Protein AF-A0A7C1T0X4-F1 (afdb_monomer_lite)

Sequence (39 aa):
MRHTWRWFGPIDKVSVRDAAQAGAEGIVSALHHIATGEV

Structure (mmCIF, N/CA/C/O backbone):
data_AF-A0A7C1T0X4-F1
#
_entry.id   AF-A0A7C1T0X4-F1
#
loop_
_atom_site.group_PDB
_atom_site.id
_atom_site.type_symbol
_atom_site.label_atom_id
_atom_site.label_alt_id
_atom_site.label_comp_id
_atom_site.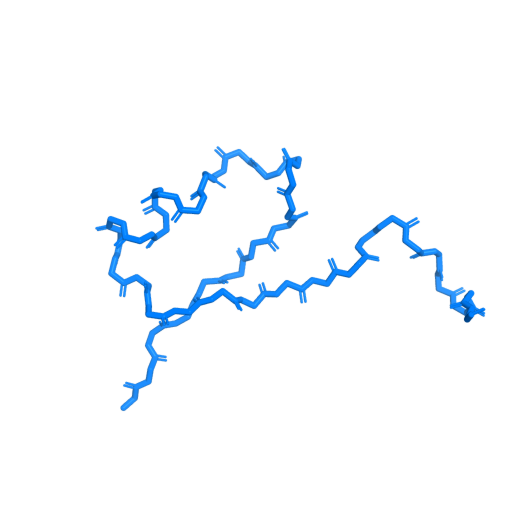label_asym_id
_atom_site.label_entity_id
_atom_site.label_seq_id
_atom_site.pdbx_PDB_ins_code
_atom_site.Cartn_x
_atom_site.Cartn_y
_atom_site.Cartn_z
_atom_site.occupancy
_atom_site.B_iso_or_equiv
_atom_site.auth_seq_id
_atom_site.auth_comp_id
_a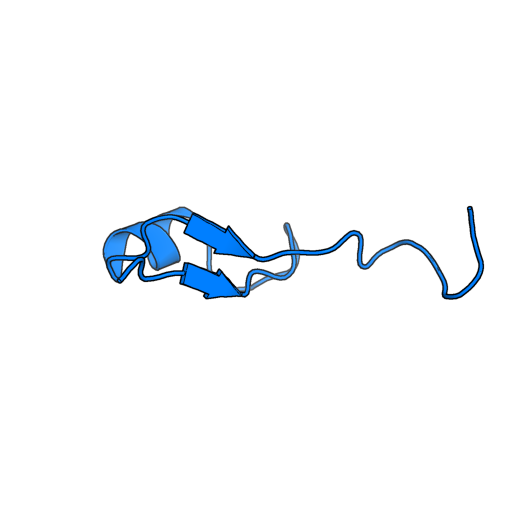tom_site.auth_asym_id
_atom_site.auth_atom_id
_atom_site.pdbx_PDB_model_num
ATOM 1 N N . MET A 1 1 ? -18.689 2.507 1.934 1.00 81.62 1 MET A N 1
ATOM 2 C CA . MET A 1 1 ? -17.355 3.019 1.538 1.00 81.62 1 MET A CA 1
ATOM 3 C C . MET A 1 1 ? -16.313 2.064 2.091 1.00 81.62 1 MET A C 1
ATOM 5 O O . MET A 1 1 ? -16.597 1.488 3.128 1.00 81.62 1 MET A O 1
ATOM 9 N N . ARG A 1 2 ? -15.177 1.864 1.409 1.00 92.44 2 ARG A N 1
ATOM 10 C CA . ARG A 1 2 ? -14.030 1.114 1.952 1.00 92.44 2 ARG A CA 1
ATOM 11 C C . ARG A 1 2 ? -12.882 2.087 2.171 1.00 92.44 2 ARG A C 1
ATOM 13 O O . ARG A 1 2 ? -12.505 2.778 1.223 1.00 92.44 2 ARG A O 1
ATOM 20 N N . HIS A 1 3 ? -12.344 2.147 3.381 1.00 97.00 3 HIS A N 1
ATOM 21 C CA . HIS A 1 3 ? -11.180 2.979 3.675 1.00 97.00 3 HIS A CA 1
ATOM 22 C C . HIS A 1 3 ? -9.906 2.262 3.221 1.00 97.00 3 HIS A C 1
ATOM 24 O O . HIS A 1 3 ? -9.631 1.146 3.650 1.00 97.00 3 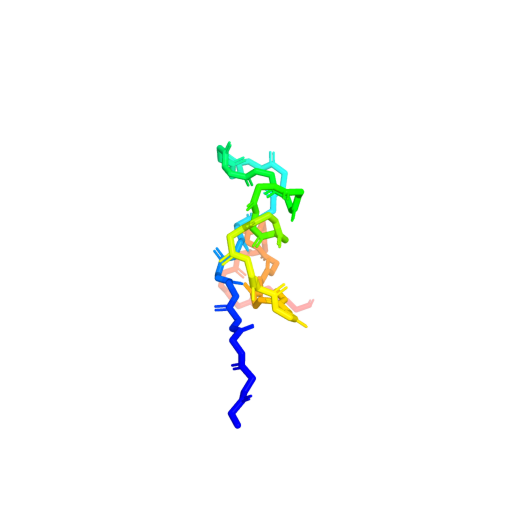HIS A O 1
ATOM 30 N N . THR A 1 4 ? -9.129 2.876 2.327 1.00 97.94 4 THR A N 1
ATOM 31 C CA . THR A 1 4 ? -7.915 2.264 1.762 1.00 97.94 4 THR A CA 1
ATOM 32 C C . THR A 1 4 ? -6.684 3.129 1.978 1.00 97.94 4 THR A C 1
ATOM 34 O O . THR A 1 4 ? -6.784 4.355 1.966 1.00 97.94 4 THR A O 1
ATOM 37 N N . TRP A 1 5 ? -5.519 2.492 2.095 1.00 98.25 5 TRP A N 1
ATOM 38 C CA . TRP A 1 5 ? -4.236 3.158 2.312 1.00 98.25 5 TRP A CA 1
ATOM 39 C C . TRP A 1 5 ? -3.294 2.980 1.123 1.00 98.25 5 TRP A C 1
ATOM 41 O O . TRP A 1 5 ? -3.128 1.867 0.623 1.00 98.25 5 TRP A O 1
ATOM 51 N N . ARG A 1 6 ? -2.642 4.061 0.681 1.00 98.31 6 ARG A N 1
ATOM 52 C CA . ARG A 1 6 ? -1.571 3.980 -0.320 1.00 98.31 6 ARG A CA 1
ATOM 53 C C . ARG A 1 6 ? -0.272 3.563 0.364 1.00 98.31 6 ARG A C 1
ATOM 55 O O . ARG A 1 6 ? 0.193 4.284 1.238 1.00 98.31 6 ARG A O 1
ATOM 62 N N . TRP A 1 7 ? 0.315 2.449 -0.055 1.00 98.50 7 TRP A N 1
ATOM 63 C CA . TRP A 1 7 ? 1.543 1.907 0.535 1.00 98.50 7 TRP A CA 1
ATOM 64 C C . TRP A 1 7 ? 2.590 1.635 -0.544 1.00 98.50 7 TRP A C 1
ATOM 66 O O . TRP A 1 7 ? 2.275 1.027 -1.568 1.00 98.50 7 TRP A O 1
ATOM 76 N N . PHE A 1 8 ? 3.830 2.073 -0.327 1.00 97.81 8 PHE A N 1
ATOM 77 C CA . PHE A 1 8 ? 4.895 2.042 -1.344 1.00 97.81 8 PHE A CA 1
ATOM 78 C C . PHE A 1 8 ? 5.765 0.778 -1.341 1.00 97.81 8 PHE A C 1
ATOM 80 O O . PHE A 1 8 ? 6.796 0.732 -2.013 1.00 97.81 8 PHE A O 1
ATOM 87 N N . GLY A 1 9 ? 5.372 -0.262 -0.611 1.00 96.44 9 GLY A N 1
ATOM 88 C CA . GLY A 1 9 ? 6.193 -1.461 -0.482 1.00 96.44 9 GLY A CA 1
ATOM 89 C C . GLY A 1 9 ? 7.099 -1.426 0.752 1.00 96.44 9 GLY A C 1
ATOM 90 O O . GLY A 1 9 ? 6.968 -0.546 1.602 1.00 96.44 9 GLY A O 1
ATOM 91 N N . PRO A 1 10 ? 8.065 -2.355 0.848 1.00 96.19 10 PRO A N 1
ATOM 92 C CA . PRO A 1 10 ? 8.969 -2.468 1.999 1.00 96.19 10 PRO A CA 1
ATOM 93 C C . PRO A 1 10 ? 9.820 -1.224 2.303 1.00 96.19 10 PRO A C 1
ATOM 95 O O . PRO A 1 10 ? 10.397 -1.138 3.381 1.00 96.19 10 PRO A O 1
ATOM 98 N N . ILE A 1 11 ? 9.924 -0.282 1.359 1.00 96.12 11 ILE A N 1
ATOM 99 C CA . ILE A 1 11 ? 10.643 0.988 1.539 1.00 96.12 11 ILE A CA 1
ATOM 100 C C . ILE A 1 11 ? 9.811 2.053 2.265 1.00 96.12 11 ILE A C 1
ATOM 102 O O . ILE A 1 11 ? 10.350 3.081 2.677 1.00 96.12 11 ILE A O 1
ATOM 106 N N . ASP A 1 12 ? 8.496 1.848 2.368 1.00 97.50 12 ASP A N 1
ATOM 107 C CA . ASP A 1 12 ? 7.601 2.774 3.046 1.00 97.50 12 ASP A CA 1
ATOM 108 C C . ASP A 1 12 ? 7.904 2.778 4.549 1.00 97.50 12 ASP A C 1
ATOM 110 O O . ASP A 1 12 ? 8.085 1.731 5.171 1.00 97.50 12 ASP A O 1
ATOM 114 N N . LYS A 1 13 ? 7.956 3.973 5.144 1.00 97.81 13 LYS A N 1
ATOM 115 C CA . LYS A 1 13 ? 8.181 4.135 6.588 1.00 97.81 13 LYS A CA 1
ATOM 116 C C . LYS A 1 13 ? 6.980 3.661 7.399 1.00 97.81 13 LYS A C 1
ATOM 118 O O . LYS A 1 13 ? 7.137 3.325 8.568 1.00 97.81 13 LYS A O 1
ATOM 123 N N . VAL A 1 14 ? 5.795 3.686 6.792 1.00 97.88 14 VAL A N 1
ATOM 124 C CA . VAL A 1 14 ? 4.559 3.201 7.397 1.00 97.88 14 VAL A CA 1
ATOM 125 C C . VAL A 1 14 ? 4.441 1.712 7.102 1.00 97.88 14 VAL A C 1
ATOM 127 O O . VAL A 1 14 ? 4.408 1.292 5.943 1.00 97.88 14 VAL A O 1
ATOM 130 N N . SER A 1 15 ? 4.366 0.892 8.147 1.00 98.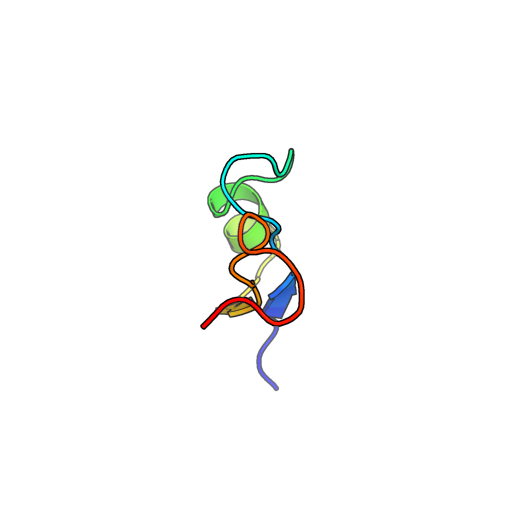00 15 SER A N 1
ATOM 131 C CA . SER A 1 15 ? 4.124 -0.538 7.979 1.00 98.00 15 SER A CA 1
ATOM 132 C C . SER A 1 15 ? 2.650 -0.808 7.653 1.00 98.00 15 SER A C 1
ATOM 134 O O . SER A 1 15 ? 1.756 -0.028 7.983 1.00 98.00 15 SER A O 1
ATOM 136 N N . VAL A 1 16 ? 2.358 -1.970 7.063 1.00 97.69 16 VAL A N 1
ATOM 137 C CA . VAL A 1 16 ? 0.965 -2.408 6.835 1.00 97.69 16 VAL A CA 1
ATOM 138 C C . VAL A 1 16 ? 0.191 -2.521 8.156 1.00 97.69 16 VAL A C 1
ATOM 140 O O . VAL A 1 16 ? -1.020 -2.308 8.189 1.00 97.69 16 VAL A O 1
ATOM 143 N N . ARG A 1 17 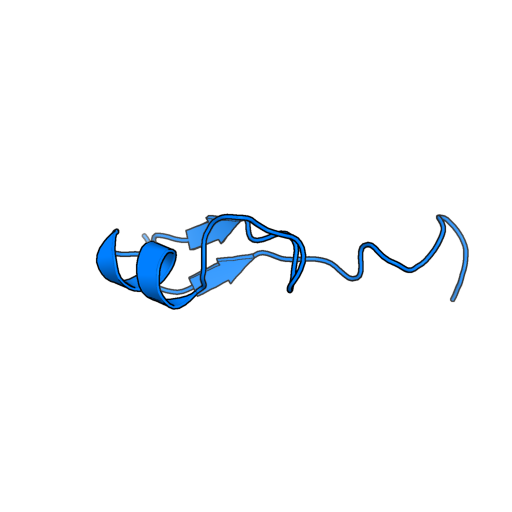? 0.887 -2.803 9.265 1.00 98.19 17 ARG A N 1
ATOM 144 C CA . ARG A 1 17 ? 0.285 -2.842 10.600 1.00 98.19 17 ARG A CA 1
ATOM 145 C C . ARG A 1 17 ? -0.158 -1.456 11.060 1.00 98.19 17 ARG A C 1
ATOM 147 O O . ARG A 1 17 ? -1.251 -1.345 11.606 1.00 98.19 17 ARG A O 1
ATOM 154 N N . ASP A 1 18 ? 0.644 -0.427 10.812 1.00 98.38 18 ASP A N 1
ATOM 155 C CA . ASP A 1 18 ? 0.292 0.954 11.159 1.00 98.38 18 ASP A CA 1
ATOM 156 C C . ASP A 1 18 ? -0.929 1.413 10.351 1.00 98.38 18 ASP A C 1
ATOM 158 O O . ASP A 1 18 ? -1.873 1.977 10.903 1.00 98.38 18 ASP A O 1
ATOM 162 N N . ALA A 1 19 ? -0.968 1.081 9.055 1.00 98.00 19 ALA A N 1
ATOM 163 C CA . ALA A 1 19 ? -2.126 1.351 8.202 1.00 98.00 19 ALA A CA 1
ATOM 164 C C . ALA A 1 19 ? -3.394 0.628 8.699 1.00 98.00 19 ALA A C 1
ATOM 166 O O . ALA A 1 19 ? -4.473 1.221 8.738 1.00 98.00 19 ALA A O 1
ATOM 167 N N . ALA A 1 20 ? -3.272 -0.631 9.134 1.00 97.88 20 ALA A N 1
ATOM 168 C CA . ALA A 1 20 ? -4.384 -1.377 9.723 1.00 97.88 20 ALA A CA 1
ATOM 169 C C . ALA A 1 20 ? -4.859 -0.754 11.049 1.00 97.88 20 ALA A C 1
ATOM 171 O O . ALA A 1 20 ? -6.060 -0.633 11.279 1.00 97.88 20 ALA A O 1
ATOM 172 N N . GLN A 1 21 ? -3.934 -0.303 11.903 1.00 98.38 21 GLN A N 1
ATOM 173 C CA . GLN A 1 21 ? -4.258 0.395 13.153 1.00 98.38 21 GLN A CA 1
ATOM 174 C C . GLN A 1 21 ? -4.956 1.740 12.913 1.00 98.38 21 GLN A C 1
ATOM 176 O O . GLN A 1 21 ? -5.793 2.140 13.718 1.00 98.38 21 GLN A O 1
ATOM 181 N N . ALA A 1 22 ? -4.668 2.403 11.792 1.00 97.69 22 ALA A N 1
ATOM 182 C CA . ALA A 1 22 ? -5.360 3.615 11.358 1.00 97.69 22 ALA A CA 1
ATOM 183 C C . ALA A 1 22 ? -6.769 3.357 10.776 1.00 97.69 22 ALA A C 1
ATOM 185 O O . ALA A 1 22 ? -7.456 4.306 10.402 1.00 97.69 22 ALA A O 1
ATOM 186 N N . GLY A 1 23 ? -7.211 2.095 10.695 1.00 97.7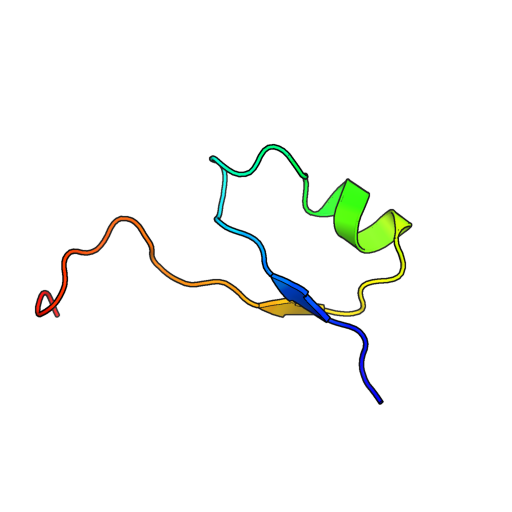5 23 GLY A N 1
ATOM 187 C CA . GLY A 1 23 ? -8.538 1.716 10.205 1.00 97.75 23 GLY A CA 1
ATOM 188 C C . GLY A 1 23 ? -8.615 1.458 8.699 1.00 97.75 23 GLY A C 1
ATOM 189 O O . GLY A 1 23 ? -9.713 1.443 8.145 1.00 97.75 23 GLY A O 1
ATOM 190 N N . ALA A 1 24 ? -7.482 1.260 8.015 1.00 97.88 24 ALA A N 1
ATOM 191 C CA . ALA A 1 24 ? -7.504 0.869 6.610 1.00 97.88 24 ALA A CA 1
ATOM 192 C C . ALA A 1 24 ? -8.010 -0.576 6.440 1.00 97.88 24 ALA A C 1
ATOM 194 O O . ALA A 1 24 ? -7.473 -1.520 7.014 1.00 97.88 24 ALA A O 1
ATOM 195 N N . GLU A 1 25 ? -9.007 -0.752 5.576 1.00 98.12 25 GLU A N 1
ATOM 196 C CA . GLU A 1 25 ? -9.606 -2.038 5.191 1.00 98.12 25 GLU A CA 1
ATOM 197 C C . GLU A 1 25 ? -8.958 -2.635 3.926 1.00 98.12 25 GLU A C 1
ATOM 199 O O . GLU A 1 25 ? -9.372 -3.677 3.409 1.00 98.12 25 GLU A O 1
ATOM 204 N N . GLY A 1 26 ? -7.975 -1.940 3.355 1.00 97.69 26 GLY A N 1
ATOM 205 C CA . GLY A 1 26 ? -7.275 -2.374 2.157 1.00 97.69 26 GLY A CA 1
ATOM 206 C C . GLY A 1 26 ? -6.062 -1.514 1.844 1.00 97.69 26 GLY A C 1
ATOM 207 O O . GLY A 1 26 ? -5.982 -0.350 2.238 1.00 97.69 26 GLY A O 1
ATOM 208 N N . ILE A 1 27 ? -5.134 -2.099 1.095 1.00 98.06 27 ILE A N 1
ATOM 209 C CA . ILE A 1 27 ? -3.927 -1.435 0.614 1.00 98.06 27 ILE A CA 1
ATOM 210 C C . ILE A 1 27 ? -4.026 -1.245 -0.899 1.00 98.06 27 ILE A C 1
ATOM 212 O O . ILE A 1 27 ? -4.414 -2.158 -1.626 1.00 98.06 27 ILE A O 1
ATOM 216 N N . VAL A 1 28 ? -3.644 -0.061 -1.362 1.00 98.25 28 VAL A N 1
ATOM 217 C CA . VAL A 1 28 ? -3.426 0.266 -2.771 1.00 98.25 28 VAL A CA 1
ATOM 218 C C . VAL A 1 28 ? -1.926 0.475 -2.960 1.00 98.25 28 VAL A C 1
ATOM 220 O O . VAL A 1 28 ? -1.316 1.293 -2.272 1.00 98.25 28 VAL A O 1
ATOM 223 N N . SER A 1 29 ? -1.317 -0.280 -3.871 1.00 98.00 29 SER A N 1
ATOM 224 C CA . SER A 1 29 ? 0.130 -0.264 -4.109 1.00 98.00 29 SER A CA 1
ATOM 225 C C . SER A 1 29 ? 0.447 -0.499 -5.589 1.00 98.00 29 SER A C 1
ATOM 227 O O . SER A 1 29 ? -0.460 -0.726 -6.391 1.00 98.00 29 SER A O 1
ATOM 229 N N . ALA A 1 30 ? 1.727 -0.427 -5.950 1.00 97.12 30 ALA A N 1
ATOM 230 C CA . ALA A 1 30 ? 2.234 -0.715 -7.285 1.00 97.12 30 ALA A CA 1
ATOM 231 C C . ALA A 1 30 ? 3.615 -1.388 -7.218 1.00 97.12 30 ALA A C 1
ATOM 233 O O . ALA A 1 30 ? 4.279 -1.407 -6.181 1.00 97.12 30 ALA A O 1
ATOM 234 N N . LEU A 1 31 ? 4.075 -1.914 -8.353 1.00 95.94 31 LEU A N 1
ATOM 235 C CA . LEU A 1 31 ? 5.410 -2.494 -8.498 1.00 95.94 31 LEU A CA 1
ATOM 236 C C . LEU A 1 31 ? 6.436 -1.392 -8.801 1.00 95.94 31 LEU A C 1
ATOM 238 O O . LEU A 1 31 ? 6.897 -1.235 -9.923 1.00 95.94 31 LEU A O 1
ATOM 242 N N . HIS A 1 32 ? 6.783 -0.602 -7.784 1.00 94.38 32 HIS A N 1
ATOM 243 C CA . HIS A 1 32 ? 7.615 0.604 -7.928 1.00 94.38 32 HIS A CA 1
ATOM 244 C C . HIS A 1 32 ? 9.055 0.373 -8.413 1.00 94.38 32 HIS A C 1
ATOM 246 O O . HIS A 1 32 ? 9.734 1.334 -8.759 1.00 94.38 32 HIS A O 1
ATOM 252 N N . HIS A 1 33 ? 9.533 -0.870 -8.400 1.00 94.00 33 HIS A N 1
ATOM 253 C CA . HIS A 1 33 ? 10.874 -1.221 -8.866 1.00 94.00 33 HIS A CA 1
ATOM 254 C C . HIS A 1 33 ? 10.942 -1.468 -10.380 1.00 94.00 33 HIS A C 1
ATOM 256 O O . HIS A 1 33 ? 12.041 -1.592 -10.907 1.00 94.00 33 HIS A O 1
ATOM 262 N N . ILE A 1 34 ? 9.797 -1.550 -11.063 1.00 95.31 34 ILE A N 1
ATOM 263 C CA . ILE A 1 34 ? 9.722 -1.769 -12.510 1.00 95.31 34 ILE A CA 1
ATOM 264 C C . ILE A 1 34 ? 9.755 -0.411 -13.211 1.00 95.31 34 ILE A C 1
ATOM 266 O O . ILE A 1 34 ? 8.995 0.496 -12.854 1.00 95.31 34 ILE A O 1
ATOM 270 N N . ALA A 1 35 ? 10.646 -0.257 -14.192 1.00 95.44 35 ALA A N 1
ATOM 271 C CA . ALA A 1 35 ? 10.754 0.984 -14.944 1.00 95.44 35 ALA A CA 1
ATOM 272 C C . ALA A 1 35 ? 9.556 1.167 -15.887 1.00 95.44 35 ALA A C 1
ATOM 274 O O . ALA A 1 35 ? 8.932 0.216 -16.356 1.00 95.44 35 ALA A O 1
ATOM 275 N N . THR A 1 36 ? 9.226 2.418 -16.205 1.00 94.69 36 THR A N 1
ATOM 276 C CA . THR A 1 36 ? 8.133 2.715 -17.137 1.00 94.69 36 THR A CA 1
ATOM 277 C C . THR A 1 36 ? 8.398 2.085 -18.506 1.00 94.69 36 THR A C 1
ATOM 279 O O . THR A 1 36 ? 9.399 2.399 -19.145 1.00 94.69 36 THR A O 1
ATOM 282 N N . GLY A 1 37 ? 7.462 1.259 -18.978 1.00 93.62 37 GLY A N 1
ATOM 283 C CA . GLY A 1 37 ? 7.536 0.604 -20.290 1.00 93.62 37 GLY A CA 1
ATOM 284 C C . GLY A 1 37 ? 8.200 -0.775 -20.282 1.00 93.62 37 GLY A C 1
ATOM 285 O O . GLY A 1 37 ? 8.244 -1.415 -21.329 1.00 93.62 37 GLY A O 1
ATOM 286 N N . GLU A 1 38 ? 8.680 -1.239 -19.129 1.00 89.75 38 GLU A N 1
ATOM 287 C CA . GLU A 1 38 ? 9.115 -2.621 -18.916 1.00 89.75 38 GLU A CA 1
ATOM 288 C C . GLU A 1 38 ? 7.882 -3.518 -18.667 1.00 89.75 38 GLU A C 1
ATOM 290 O O . GLU A 1 38 ? 6.970 -3.120 -17.932 1.00 89.75 38 GLU A O 1
ATOM 295 N N . VAL A 1 39 ? 7.817 -4.682 -19.333 1.00 76.25 39 VAL A N 1
ATOM 296 C CA . VAL A 1 39 ? 6.675 -5.629 -19.330 1.00 76.25 39 VAL A CA 1
ATOM 297 C C . VAL A 1 39 ? 7.135 -7.052 -19.069 1.00 76.25 39 VAL A C 1
ATOM 299 O O . VAL A 1 39 ? 8.165 -7.441 -19.663 1.00 76.25 39 VAL A O 1
#

Radius of gyration: 11.99 Å; chains: 1; bounding box: 28×10×33 Å

InterPro domains:
  IPR004628 Mannonate dehydratase [PF03786] (1-39)

pLDDT: mean 95.9, std 4.41, range [76.25, 98.5]

Secondary structure (DSSP, 8-state):
---EEE--STT-SS-HHHHHHTT-SEEE---TTSPTT--

Organism: NCBI:txid147266

Foldseek 3Di:
DAAEEEDEPPVGPQDPVNVVVVVHPYYDYDPVVDDPPHD